Protein AF-A0A9W9YGT4-F1 (afdb_monomer_lite)

Sequence (91 aa):
MRVTVTRIVSRKVCFISELDSSMSSTGKLNRAALRADKLPVETESSLVMMIGPANRLLLTKEILDFCGALPIYNTEHIKVDPSNGNGTASK

Secondary structure (DSSP, 8-state):
--EEEEEEGGGTEEEEEEPPTTS--GGGHHHHHTS-S---------EEEEEEE--GGGS-HHHHHHHTTS-EEEEEEE---TT--------

pLDDT: mean 72.56, std 20.87, range [32.31, 96.94]

Foldseek 3Di:
DDWDWDQDVVVLEIEIEDDPPPPDDCVVVVVVVVPPDDDPPPDDDWDKDWDFWDDPVPDDPVSCVVSPPGTYTYIYTDPPDVPDPDDDDDD

Organism: NCBI:txid174260

InterPro domains:
  IPR007084 BRICHOS domain [PF04089] (3-73)

Structure (mmCIF, N/CA/C/O backbone):
data_AF-A0A9W9YGT4-F1
#
_entry.id   AF-A0A9W9YGT4-F1
#
loop_
_atom_site.group_PDB
_atom_site.id
_atom_site.type_symbol
_atom_site.label_atom_id
_atom_site.label_alt_id
_atom_site.label_comp_id
_atom_site.label_asym_id
_atom_site.label_entity_id
_atom_site.label_seq_id
_atom_site.pdbx_PDB_ins_code
_atom_site.Cartn_x
_atom_site.Cartn_y
_atom_site.Cartn_z
_atom_site.occupancy
_atom_site.B_iso_or_equiv
_atom_site.auth_seq_id
_atom_site.auth_comp_id
_atom_site.auth_asym_id
_atom_site.auth_atom_id
_atom_site.pdbx_PDB_model_num
ATOM 1 N N . MET A 1 1 ? 9.560 14.652 -3.600 1.00 65.31 1 MET A N 1
ATOM 2 C CA . MET A 1 1 ? 9.535 13.176 -3.577 1.00 65.31 1 MET A CA 1
ATOM 3 C C . MET A 1 1 ? 8.183 12.718 -4.101 1.00 65.31 1 MET A C 1
ATOM 5 O O . MET A 1 1 ? 7.177 13.258 -3.656 1.00 65.31 1 MET A O 1
ATOM 9 N N . ARG A 1 2 ? 8.150 11.823 -5.094 1.00 79.38 2 ARG A N 1
ATOM 10 C CA . ARG A 1 2 ? 6.914 11.215 -5.611 1.00 79.38 2 ARG A CA 1
ATOM 11 C C . ARG A 1 2 ? 6.921 9.741 -5.233 1.00 79.38 2 ARG A C 1
ATOM 13 O O . ARG A 1 2 ? 7.965 9.104 -5.312 1.00 79.38 2 ARG A O 1
ATOM 20 N N . VAL A 1 3 ? 5.773 9.227 -4.819 1.00 85.38 3 VAL A N 1
ATOM 21 C CA . VAL A 1 3 ? 5.619 7.827 -4.424 1.00 85.38 3 VAL A CA 1
ATOM 22 C C . VAL A 1 3 ? 4.433 7.215 -5.145 1.00 85.38 3 VAL A C 1
ATOM 24 O O . VAL A 1 3 ? 3.463 7.907 -5.454 1.00 85.38 3 VAL A O 1
ATOM 27 N N . THR A 1 4 ? 4.513 5.913 -5.377 1.00 87.69 4 THR A N 1
ATOM 28 C CA . THR A 1 4 ? 3.390 5.095 -5.825 1.00 87.69 4 THR A CA 1
ATOM 29 C C . THR A 1 4 ? 2.861 4.321 -4.632 1.00 87.69 4 THR A C 1
ATOM 31 O O . THR A 1 4 ? 3.638 3.749 -3.866 1.00 87.69 4 THR A O 1
ATOM 34 N N . VAL A 1 5 ? 1.538 4.298 -4.475 1.00 90.38 5 VAL A N 1
ATOM 35 C CA . VAL A 1 5 ? 0.876 3.549 -3.406 1.00 90.38 5 VAL A CA 1
ATOM 36 C C . VAL A 1 5 ? 0.021 2.456 -4.021 1.00 90.38 5 VAL A C 1
ATOM 38 O O . VAL A 1 5 ? -0.921 2.729 -4.764 1.00 90.38 5 VAL A O 1
ATOM 41 N N . THR A 1 6 ? 0.334 1.210 -3.683 1.00 90.56 6 THR A N 1
ATOM 42 C CA . THR A 1 6 ? -0.355 0.030 -4.206 1.00 90.56 6 THR A CA 1
ATOM 43 C C . THR A 1 6 ? -1.087 -0.672 -3.077 1.00 90.56 6 THR A C 1
ATOM 45 O O . THR A 1 6 ? -0.475 -1.257 -2.183 1.00 90.56 6 THR A O 1
ATOM 48 N N . ARG A 1 7 ? -2.419 -0.650 -3.124 1.00 91.56 7 ARG A N 1
ATOM 49 C CA . ARG A 1 7 ? -3.269 -1.359 -2.165 1.00 91.56 7 ARG A CA 1
ATOM 50 C C . ARG A 1 7 ? -3.701 -2.702 -2.739 1.00 91.56 7 ARG A C 1
ATOM 52 O O . ARG A 1 7 ? -4.466 -2.753 -3.697 1.00 91.56 7 ARG A O 1
ATOM 59 N N . ILE A 1 8 ? -3.263 -3.793 -2.116 1.00 89.06 8 ILE A N 1
ATOM 60 C CA . ILE A 1 8 ? -3.639 -5.150 -2.527 1.00 89.06 8 ILE A CA 1
ATOM 61 C C . ILE A 1 8 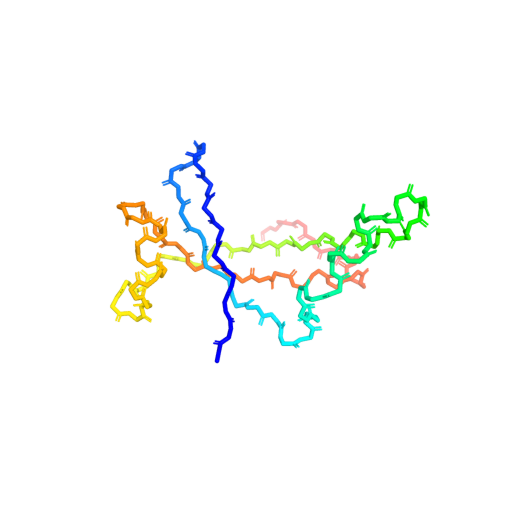? -4.695 -5.679 -1.561 1.00 89.06 8 ILE A C 1
ATOM 63 O O . ILE A 1 8 ? -4.385 -6.169 -0.474 1.00 89.06 8 ILE A O 1
ATOM 67 N N . VAL A 1 9 ? -5.963 -5.589 -1.970 1.00 87.69 9 VAL A N 1
ATOM 68 C CA . VAL A 1 9 ? -7.114 -5.956 -1.126 1.00 87.69 9 VAL A CA 1
ATOM 69 C C . VAL A 1 9 ? -7.078 -7.433 -0.725 1.00 87.69 9 VAL A C 1
ATOM 71 O O . VAL A 1 9 ? -7.291 -7.750 0.443 1.00 87.69 9 VAL A O 1
ATOM 74 N N . SER A 1 10 ? -6.726 -8.330 -1.652 1.00 89.75 10 SER A N 1
ATOM 75 C CA . SER A 1 10 ? -6.650 -9.777 -1.393 1.00 89.75 10 SER A CA 1
ATOM 76 C C . SER A 1 10 ? -5.618 -10.150 -0.327 1.00 89.75 10 SER A C 1
ATOM 78 O O . SER A 1 10 ? -5.822 -11.099 0.424 1.00 89.75 10 SER A O 1
ATOM 80 N N . ARG A 1 11 ? -4.528 -9.381 -0.228 1.00 88.62 11 ARG A N 1
ATOM 81 C CA . ARG A 1 11 ? -3.444 -9.589 0.741 1.00 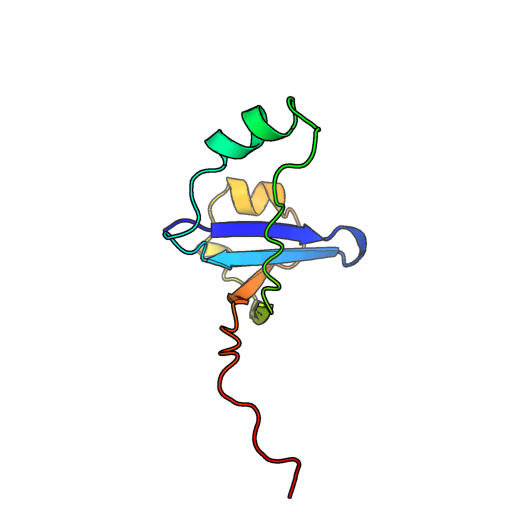88.62 11 ARG A CA 1
ATOM 82 C C . ARG A 1 11 ? -3.560 -8.696 1.977 1.00 88.62 11 ARG A C 1
ATOM 84 O O . ARG A 1 11 ? -2.704 -8.777 2.849 1.00 88.62 11 ARG A O 1
ATOM 91 N N . LYS A 1 12 ? -4.602 -7.855 2.056 1.00 94.38 12 LYS A N 1
ATOM 92 C CA . LYS A 1 12 ? -4.844 -6.902 3.154 1.00 94.38 12 LYS A CA 1
ATOM 93 C C . LYS A 1 12 ? -3.596 -6.077 3.501 1.00 94.38 12 LYS A C 1
ATOM 95 O O . LYS A 1 12 ? -3.270 -5.903 4.669 1.00 94.38 12 LYS A O 1
ATOM 100 N N . VAL A 1 13 ? -2.897 -5.573 2.486 1.00 94.06 13 VAL A N 1
ATOM 101 C CA . VAL A 1 13 ? -1.635 -4.841 2.658 1.00 94.06 13 VAL A CA 1
ATOM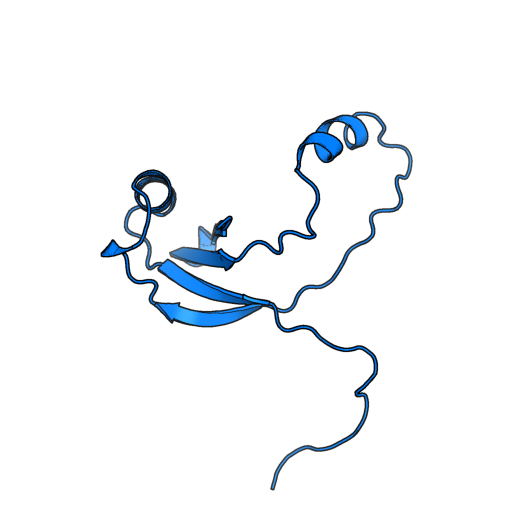 102 C C . VAL A 1 13 ? -1.551 -3.658 1.698 1.00 94.06 13 VAL A C 1
ATOM 104 O O . VAL A 1 13 ? -2.146 -3.676 0.615 1.00 94.06 13 VAL A O 1
ATOM 107 N N . CYS A 1 14 ? -0.817 -2.628 2.110 1.00 95.25 14 CYS A N 1
ATOM 108 C CA . CYS A 1 14 ? -0.468 -1.475 1.292 1.00 95.25 14 CYS A CA 1
ATOM 109 C C . CYS A 1 14 ? 1.050 -1.425 1.088 1.00 95.25 14 CYS A C 1
ATOM 111 O O . CYS A 1 14 ? 1.810 -1.603 2.041 1.00 95.25 14 CYS A O 1
ATOM 113 N N . PHE A 1 15 ? 1.491 -1.149 -0.133 1.00 93.69 15 PHE A N 1
ATOM 114 C CA . PHE A 1 15 ? 2.898 -0.948 -0.460 1.00 93.69 15 PHE A CA 1
ATOM 115 C C . PHE A 1 15 ? 3.137 0.484 -0.909 1.00 93.69 15 PHE A C 1
ATOM 117 O O . PHE A 1 15 ? 2.303 1.060 -1.609 1.00 93.69 15 PHE A O 1
ATOM 124 N N . ILE A 1 16 ? 4.278 1.033 -0.511 1.00 92.25 16 ILE A N 1
ATOM 125 C CA . ILE A 1 16 ? 4.772 2.330 -0.955 1.00 92.25 16 ILE A CA 1
ATOM 126 C C . ILE A 1 16 ? 6.103 2.094 -1.652 1.00 92.25 16 ILE A C 1
ATOM 128 O O . ILE A 1 16 ? 6.986 1.430 -1.105 1.00 92.25 16 ILE A O 1
ATOM 132 N N . SER A 1 17 ? 6.235 2.633 -2.854 1.00 88.44 17 SER A N 1
ATOM 133 C CA . SER A 1 17 ? 7.473 2.606 -3.631 1.00 88.44 17 SER A CA 1
ATOM 134 C C . SER A 1 17 ? 7.832 4.032 -4.016 1.00 88.44 17 SER A C 1
ATOM 136 O O . SER A 1 17 ? 6.943 4.830 -4.333 1.00 88.44 17 SER A O 1
ATOM 138 N N . GLU A 1 18 ? 9.118 4.367 -4.012 1.00 85.00 18 GLU A N 1
ATOM 139 C CA . GLU A 1 18 ? 9.550 5.601 -4.659 1.00 85.00 18 GLU A CA 1
ATOM 140 C C . GLU A 1 18 ? 9.279 5.501 -6.156 1.00 85.00 18 GLU A C 1
ATOM 142 O O . GLU A 1 18 ? 9.602 4.503 -6.799 1.00 85.00 18 GLU A O 1
ATOM 147 N N . LEU A 1 19 ? 8.643 6.532 -6.703 1.00 76.31 19 LEU A N 1
ATOM 148 C CA . LEU A 1 19 ? 8.434 6.611 -8.135 1.00 76.31 19 LEU A CA 1
ATOM 149 C C . LEU A 1 19 ? 9.694 7.212 -8.753 1.00 76.31 19 LEU A C 1
ATOM 151 O O . LEU A 1 19 ? 10.034 8.361 -8.452 1.00 76.31 19 LEU A O 1
ATOM 155 N N . ASP A 1 20 ? 10.361 6.451 -9.624 1.00 66.56 20 ASP A N 1
ATOM 156 C CA . ASP A 1 20 ? 11.479 6.984 -10.395 1.00 66.56 20 ASP A CA 1
ATOM 157 C C . ASP A 1 20 ? 10.992 8.210 -11.181 1.00 66.56 20 ASP A C 1
ATOM 159 O O . ASP A 1 20 ? 9.964 8.194 -11.860 1.00 66.56 20 ASP A O 1
ATOM 163 N N . SER A 1 21 ? 11.737 9.305 -11.058 1.00 60.12 21 SER A N 1
ATOM 164 C CA . SER A 1 21 ? 11.426 10.571 -11.720 1.00 60.12 21 SER A CA 1
ATOM 165 C C . SER A 1 21 ? 11.525 10.469 -13.246 1.00 60.12 21 SER A C 1
ATOM 167 O O . SER A 1 21 ? 11.018 11.350 -13.941 1.00 60.12 21 SER A O 1
ATOM 169 N N . SER A 1 22 ? 12.140 9.398 -13.763 1.00 60.50 22 SER A N 1
ATOM 170 C CA . SER A 1 22 ? 12.150 9.033 -15.183 1.00 60.50 22 SER A CA 1
ATOM 171 C C . SER A 1 22 ? 10.782 8.560 -15.701 1.00 60.50 22 SER A C 1
ATOM 173 O O . SER A 1 22 ? 10.510 8.666 -16.901 1.00 60.50 22 SER A O 1
ATOM 175 N N . MET A 1 23 ? 9.882 8.101 -14.818 1.00 56.16 23 MET A N 1
ATOM 176 C CA . MET A 1 23 ? 8.548 7.654 -15.211 1.00 56.16 23 MET A CA 1
ATOM 177 C C . MET A 1 23 ? 7.675 8.859 -15.579 1.00 56.16 23 MET A C 1
ATOM 179 O O . MET A 1 23 ? 7.251 9.659 -14.739 1.00 56.16 23 MET A O 1
ATOM 183 N N . SER A 1 24 ? 7.440 9.003 -16.886 1.00 48.69 24 SER A N 1
ATOM 184 C CA . SER A 1 24 ? 6.655 10.088 -17.477 1.00 48.69 24 SER A CA 1
ATOM 185 C C . SER A 1 24 ? 5.262 10.171 -16.851 1.00 48.69 24 SER A C 1
ATOM 187 O O . SER A 1 24 ? 4.624 9.156 -16.572 1.00 48.69 24 SER A O 1
ATOM 189 N N . SER A 1 25 ? 4.776 11.398 -16.642 1.00 49.75 25 SER A N 1
ATOM 190 C CA . SER A 1 25 ? 3.461 11.645 -16.059 1.00 49.75 25 SER A CA 1
ATOM 191 C C . SER A 1 25 ? 2.363 10.891 -16.816 1.00 49.75 25 SER A C 1
ATOM 193 O O . SER A 1 25 ? 2.294 10.884 -18.048 1.00 49.75 25 SER A O 1
ATOM 195 N N . THR A 1 26 ? 1.441 10.308 -16.052 1.00 52.19 26 THR A N 1
ATOM 196 C CA . THR A 1 26 ? 0.271 9.528 -16.492 1.00 52.19 26 THR A CA 1
ATOM 197 C C . THR A 1 26 ? -0.649 10.280 -17.474 1.00 52.19 26 THR A C 1
ATOM 199 O O . THR A 1 26 ? -1.579 9.701 -18.028 1.00 52.19 26 THR A O 1
ATOM 202 N N . GLY A 1 27 ? -0.380 11.560 -17.764 1.00 42.03 27 GLY A N 1
ATOM 203 C CA . GLY A 1 27 ? -1.100 12.383 -18.739 1.00 42.03 27 GLY A CA 1
ATOM 204 C C . GLY A 1 27 ? -1.034 11.885 -20.189 1.00 42.03 27 GLY A C 1
ATOM 205 O O . GLY A 1 27 ? -1.829 12.333 -21.012 1.00 42.03 27 GLY A O 1
ATOM 206 N N . LYS A 1 28 ? -0.147 10.934 -20.518 1.00 44.62 28 LYS A N 1
ATOM 207 C CA . LYS A 1 28 ? -0.118 10.288 -21.845 1.00 44.62 28 LYS A CA 1
ATOM 208 C C . LYS A 1 28 ? -0.913 8.978 -21.935 1.00 44.62 28 LYS A C 1
ATOM 210 O O . LYS A 1 28 ? -1.202 8.543 -23.047 1.00 44.62 28 LYS A O 1
ATOM 215 N N . LEU A 1 29 ? -1.340 8.386 -20.815 1.00 48.06 29 LEU A N 1
ATOM 216 C CA . LEU A 1 29 ? -2.069 7.106 -20.822 1.00 48.06 29 LEU A CA 1
ATOM 217 C C . LEU A 1 29 ? -3.529 7.241 -21.289 1.00 48.06 29 LEU A C 1
ATOM 219 O O . LEU A 1 29 ? -4.052 6.342 -21.944 1.00 48.06 29 LEU A O 1
ATOM 223 N N . ASN A 1 30 ? -4.166 8.397 -21.079 1.00 45.38 30 ASN A N 1
ATOM 224 C CA . ASN A 1 30 ? -5.574 8.584 -21.457 1.00 45.38 30 ASN A CA 1
ATOM 225 C C . ASN A 1 30 ? -5.796 8.747 -22.971 1.00 45.38 30 ASN A C 1
ATOM 227 O O . ASN A 1 30 ? -6.890 8.482 -23.462 1.00 45.38 30 ASN A O 1
ATOM 231 N N . ARG A 1 31 ? -4.776 9.158 -23.739 1.00 43.19 31 ARG A N 1
ATOM 232 C CA . ARG A 1 31 ? -4.902 9.324 -25.202 1.00 43.19 31 ARG A CA 1
ATOM 233 C C . ARG A 1 31 ? -4.631 8.030 -25.978 1.00 43.19 31 ARG A C 1
ATOM 235 O O . ARG A 1 31 ? -5.067 7.909 -27.118 1.00 43.19 31 ARG A O 1
ATOM 242 N N . ALA A 1 32 ? -3.937 7.085 -25.344 1.00 44.56 32 ALA A N 1
ATOM 243 C CA . ALA A 1 32 ? -3.618 5.763 -25.873 1.00 44.56 32 ALA A CA 1
ATOM 244 C C . ALA A 1 32 ? -4.801 4.787 -25.756 1.00 44.56 32 ALA A C 1
ATOM 246 O O . ALA A 1 32 ? -5.103 4.077 -26.709 1.00 44.56 32 ALA A O 1
ATOM 247 N N . ALA A 1 33 ? -5.529 4.814 -24.633 1.00 50.22 33 ALA A N 1
ATOM 248 C CA . ALA A 1 33 ? -6.678 3.932 -24.401 1.00 50.22 33 ALA A CA 1
ATOM 249 C C . ALA A 1 33 ? -7.848 4.165 -25.382 1.00 50.22 33 ALA A C 1
ATOM 251 O O . ALA A 1 33 ? -8.595 3.243 -25.686 1.00 50.22 33 ALA A O 1
ATOM 252 N N . LEU A 1 34 ? -7.980 5.385 -25.918 1.00 50.06 34 LEU A N 1
ATOM 253 C CA . LEU A 1 34 ? -8.990 5.747 -26.925 1.00 50.06 34 LEU A CA 1
ATOM 254 C C . LEU A 1 34 ? -8.596 5.372 -28.365 1.00 50.06 34 LEU A C 1
ATOM 256 O O . LEU A 1 34 ? -9.423 5.472 -29.266 1.00 50.06 34 LEU A O 1
ATOM 260 N N . ARG A 1 35 ? -7.344 4.964 -28.601 1.00 51.47 35 ARG A N 1
ATOM 261 C CA . ARG A 1 35 ? -6.829 4.530 -29.909 1.00 51.47 35 ARG A CA 1
ATOM 262 C C . ARG A 1 35 ? -6.289 3.110 -29.782 1.00 51.47 35 ARG A C 1
ATOM 264 O O . ARG A 1 35 ? -5.104 2.860 -29.980 1.00 51.47 35 ARG A O 1
ATOM 271 N N . ALA A 1 36 ? -7.165 2.196 -29.379 1.00 48.88 36 ALA A N 1
ATOM 272 C CA . ALA A 1 36 ? -6.870 0.776 -29.301 1.00 48.88 36 ALA A CA 1
ATOM 273 C C . ALA A 1 36 ? -6.797 0.166 -30.710 1.00 48.88 36 ALA A C 1
ATOM 275 O O . ALA A 1 36 ? -7.674 -0.579 -31.117 1.00 48.88 36 ALA A O 1
ATOM 276 N N . ASP A 1 37 ? -5.728 0.486 -31.432 1.00 51.38 37 ASP A N 1
ATOM 277 C CA . ASP A 1 37 ? -5.174 -0.386 -32.458 1.00 51.38 37 ASP A CA 1
ATOM 278 C C . ASP A 1 37 ? -3.654 -0.368 -32.290 1.00 51.38 37 ASP A C 1
ATOM 280 O O . ASP A 1 37 ? -2.960 0.548 -32.722 1.00 51.38 37 ASP A O 1
ATOM 284 N N . LYS A 1 38 ? -3.164 -1.370 -31.548 1.00 56.41 38 LYS A N 1
ATOM 285 C CA . LYS A 1 38 ? -1.748 -1.723 -31.355 1.00 56.41 38 LYS A CA 1
ATOM 286 C C . LYS A 1 38 ? -0.801 -0.539 -31.130 1.00 56.41 38 LYS A C 1
ATOM 288 O O . LYS A 1 38 ? 0.078 -0.260 -31.943 1.00 56.41 38 LYS A O 1
ATOM 293 N N . LEU A 1 39 ? -0.893 0.082 -29.959 1.00 58.28 39 LEU A N 1
ATOM 294 C CA . LEU A 1 39 ? 0.287 0.752 -29.422 1.00 58.28 39 LEU A CA 1
ATOM 295 C C . LEU A 1 39 ? 1.256 -0.321 -28.905 1.00 58.28 39 LEU A C 1
ATOM 297 O O . LEU A 1 39 ? 0.794 -1.276 -28.272 1.00 58.28 39 LEU A O 1
ATOM 301 N N . PRO A 1 40 ? 2.568 -0.212 -29.178 1.00 47.75 40 PRO A N 1
ATOM 302 C CA . PRO A 1 40 ? 3.554 -1.089 -28.569 1.00 47.75 40 PRO A CA 1
ATOM 303 C C . PRO A 1 40 ? 3.508 -0.858 -27.058 1.00 47.75 40 PRO A C 1
ATOM 305 O O . PRO A 1 40 ? 3.944 0.174 -26.552 1.00 47.75 40 PRO A O 1
ATOM 308 N N . VAL A 1 41 ? 2.888 -1.795 -26.342 1.00 54.12 41 VAL A N 1
ATOM 309 C CA . VAL A 1 41 ? 2.928 -1.832 -24.884 1.00 54.12 41 VAL A CA 1
ATOM 310 C C . VAL A 1 41 ? 4.276 -2.432 -24.523 1.00 54.12 41 VAL A C 1
ATOM 312 O O . VAL A 1 41 ? 4.436 -3.651 -24.471 1.00 54.12 41 VAL A O 1
ATOM 315 N N . GLU A 1 42 ? 5.265 -1.569 -24.319 1.00 53.72 42 GLU A N 1
ATOM 316 C CA . GLU A 1 42 ? 6.497 -1.976 -23.657 1.00 53.72 42 GLU A CA 1
ATOM 317 C C . GLU A 1 42 ? 6.136 -2.345 -22.219 1.00 53.72 42 GLU A C 1
ATOM 319 O O . GLU A 1 42 ? 5.757 -1.505 -21.403 1.00 53.72 42 GLU A O 1
ATOM 324 N N . THR A 1 43 ? 6.142 -3.649 -21.949 1.00 53.84 43 THR A N 1
ATOM 325 C CA . THR A 1 43 ? 5.844 -4.184 -20.624 1.00 53.84 43 THR A CA 1
ATOM 326 C C . THR A 1 43 ? 7.174 -4.387 -19.922 1.00 53.84 43 THR A C 1
ATOM 328 O O . THR A 1 43 ? 7.876 -5.359 -20.187 1.00 53.84 43 THR A O 1
ATOM 331 N N . GLU A 1 44 ? 7.551 -3.452 -19.060 1.00 58.53 44 GLU A N 1
ATOM 332 C CA . GLU A 1 44 ? 8.775 -3.573 -18.276 1.00 58.53 44 GLU A CA 1
ATOM 333 C C . GLU A 1 44 ? 8.479 -4.357 -16.991 1.00 58.53 44 GLU A C 1
ATOM 335 O O . GLU A 1 44 ? 7.676 -3.940 -16.151 1.00 58.53 44 GLU A O 1
ATOM 340 N N . SER A 1 45 ? 9.094 -5.532 -16.835 1.00 61.25 45 SER A N 1
ATOM 341 C CA . SER A 1 45 ? 8.972 -6.308 -15.603 1.00 61.25 45 SER A CA 1
ATOM 342 C C . SER A 1 45 ? 9.855 -5.692 -14.522 1.00 61.25 45 SER A C 1
ATOM 344 O O . SER A 1 45 ? 11.070 -5.879 -14.518 1.00 61.25 45 SER A O 1
ATOM 346 N N . SER A 1 46 ? 9.243 -4.978 -13.585 1.00 61.81 46 SER A N 1
ATOM 347 C CA . SER A 1 46 ? 9.927 -4.490 -12.389 1.00 61.81 46 SER A CA 1
ATOM 348 C C . SER A 1 46 ? 9.805 -5.508 -11.259 1.00 61.81 46 SER A C 1
ATOM 350 O O . SER A 1 46 ? 8.698 -5.798 -10.800 1.00 61.81 46 SER A O 1
ATOM 352 N N . LEU A 1 47 ? 10.934 -6.037 -10.782 1.00 74.75 47 LEU A N 1
ATOM 353 C CA . LEU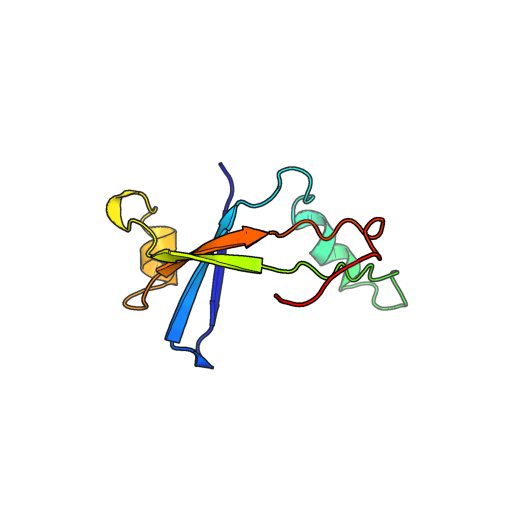 A 1 47 ? 10.964 -6.764 -9.515 1.00 74.75 47 LEU A CA 1
ATOM 354 C C . LEU A 1 47 ? 10.979 -5.753 -8.373 1.00 74.75 47 LEU A C 1
ATOM 356 O O . LEU A 1 47 ? 11.744 -4.793 -8.391 1.00 74.75 47 LEU A O 1
ATOM 360 N N . VAL A 1 48 ? 10.124 -5.973 -7.381 1.00 76.56 48 VAL A N 1
ATOM 361 C CA . VAL A 1 48 ? 9.968 -5.074 -6.239 1.00 76.56 48 VAL A CA 1
ATOM 362 C C . VAL A 1 48 ? 10.246 -5.858 -4.963 1.00 76.56 48 VAL A C 1
ATOM 364 O O . VAL A 1 48 ? 9.642 -6.906 -4.730 1.00 76.56 48 VAL A O 1
ATOM 367 N N . MET A 1 49 ? 11.163 -5.356 -4.140 1.00 85.31 49 MET A N 1
ATOM 368 C CA . MET A 1 49 ? 11.547 -5.959 -2.868 1.00 85.31 49 MET A CA 1
ATOM 369 C C . MET A 1 49 ? 10.914 -5.203 -1.708 1.00 85.31 49 MET A C 1
ATOM 371 O O . MET A 1 49 ? 10.984 -3.979 -1.647 1.00 85.31 49 MET A O 1
ATOM 375 N N . MET A 1 50 ? 10.311 -5.931 -0.767 1.00 88.81 50 MET A N 1
ATOM 376 C CA . MET A 1 50 ? 9.826 -5.356 0.485 1.00 88.81 50 MET A CA 1
ATOM 377 C C . MET A 1 50 ? 10.997 -5.132 1.437 1.00 88.81 50 MET A C 1
ATOM 379 O O . MET A 1 50 ? 11.718 -6.071 1.758 1.00 88.81 50 MET A O 1
ATOM 383 N N . ILE A 1 51 ? 11.144 -3.903 1.919 1.00 91.19 51 ILE A N 1
ATOM 384 C CA . ILE A 1 51 ? 12.254 -3.518 2.800 1.00 91.19 51 ILE A CA 1
ATOM 385 C C . ILE A 1 51 ? 11.838 -3.599 4.259 1.00 91.19 51 ILE A C 1
ATOM 387 O O . ILE A 1 51 ? 12.621 -3.988 5.121 1.00 91.19 51 ILE A O 1
ATOM 391 N N . GLY A 1 52 ? 10.587 -3.248 4.549 1.00 93.50 52 GLY A N 1
ATOM 392 C CA . GLY A 1 52 ? 10.086 -3.250 5.912 1.00 93.50 52 GLY A CA 1
ATOM 393 C C . GLY A 1 52 ? 8.839 -2.395 6.089 1.00 93.50 52 GLY A C 1
ATOM 394 O O . GLY A 1 52 ? 8.330 -1.826 5.119 1.00 93.50 52 GLY A O 1
ATOM 395 N N . PRO A 1 53 ? 8.305 -2.334 7.318 1.00 95.19 53 PRO A N 1
ATOM 396 C CA . PRO A 1 53 ? 7.138 -1.521 7.624 1.00 95.19 53 PRO A CA 1
ATOM 397 C C . PRO A 1 53 ? 7.432 -0.037 7.388 1.00 95.19 53 PRO A C 1
ATOM 399 O O . PRO A 1 53 ? 8.497 0.472 7.736 1.00 95.19 53 PRO A O 1
ATOM 402 N N . ALA A 1 54 ? 6.466 0.667 6.807 1.00 94.38 54 ALA A N 1
ATOM 403 C CA . ALA A 1 54 ? 6.553 2.100 6.596 1.00 94.38 54 ALA A CA 1
ATOM 404 C C . ALA A 1 54 ? 6.325 2.852 7.913 1.00 94.38 54 ALA A C 1
ATOM 406 O O . ALA A 1 54 ? 5.426 2.525 8.696 1.00 94.38 54 ALA A O 1
ATOM 407 N N . ASN A 1 55 ? 7.098 3.916 8.138 1.00 94.38 55 ASN A N 1
ATOM 408 C CA . ASN A 1 55 ? 6.855 4.810 9.262 1.00 94.38 55 ASN A CA 1
ATOM 409 C C . ASN A 1 55 ? 5.628 5.685 8.973 1.00 94.38 55 ASN A C 1
ATOM 411 O O . ASN A 1 55 ? 5.708 6.664 8.233 1.00 94.38 55 ASN A O 1
ATOM 415 N N . ARG A 1 56 ? 4.494 5.348 9.595 1.00 92.75 56 ARG A N 1
ATOM 416 C CA . ARG A 1 56 ? 3.210 6.041 9.400 1.00 92.75 56 ARG A CA 1
ATOM 417 C C . ARG A 1 56 ? 3.252 7.528 9.758 1.00 92.75 56 ARG A C 1
ATOM 419 O O . ARG A 1 56 ? 2.472 8.282 9.192 1.00 92.75 56 ARG A O 1
ATOM 426 N N . LEU A 1 57 ? 4.151 7.949 10.653 1.00 93.69 57 LEU A N 1
ATOM 427 C CA . LEU A 1 57 ? 4.303 9.358 11.040 1.00 93.69 57 LEU A CA 1
ATOM 428 C C . LEU A 1 57 ? 4.888 10.222 9.915 1.00 93.69 57 LEU A C 1
ATOM 430 O O . LEU A 1 57 ? 4.734 11.437 9.941 1.00 93.69 57 LEU A O 1
ATOM 434 N N . LEU A 1 58 ? 5.551 9.600 8.937 1.00 92.25 58 LEU A N 1
ATOM 435 C CA . LEU A 1 58 ? 6.149 10.280 7.786 1.00 92.25 58 LEU A CA 1
ATOM 436 C C . LEU A 1 58 ? 5.230 10.281 6.555 1.00 92.25 58 LEU A C 1
ATOM 438 O O . LEU A 1 58 ? 5.600 10.823 5.515 1.00 92.25 58 LEU A O 1
ATOM 442 N N . LEU A 1 59 ? 4.048 9.662 6.645 1.00 91.88 59 LEU A N 1
ATOM 443 C CA . LEU A 1 59 ? 3.114 9.543 5.529 1.00 91.88 59 LEU A CA 1
ATOM 444 C C . LEU A 1 59 ? 2.099 10.681 5.529 1.00 91.88 59 LEU A C 1
ATOM 446 O O . LEU A 1 59 ? 1.634 11.134 6.575 1.00 91.88 59 LEU A O 1
ATOM 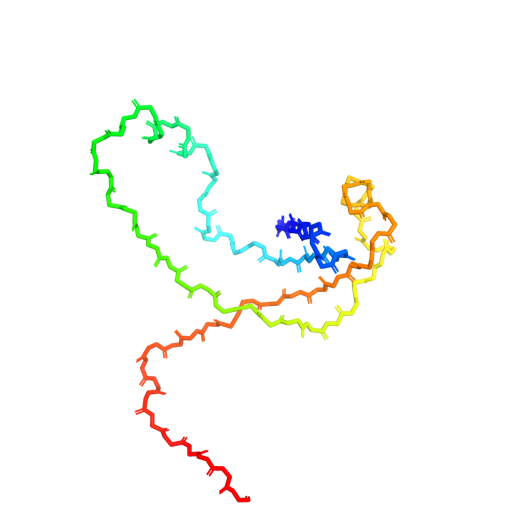450 N N . THR A 1 60 ? 1.715 11.119 4.331 1.00 94.50 60 THR A N 1
ATOM 451 C CA . THR A 1 60 ? 0.651 12.110 4.183 1.00 94.50 60 THR A CA 1
ATOM 452 C C . THR A 1 60 ? -0.694 11.510 4.580 1.00 94.50 60 THR A C 1
ATOM 454 O O . THR A 1 60 ? -0.925 10.302 4.466 1.00 94.50 60 THR A O 1
ATOM 457 N N . LYS A 1 61 ? -1.620 12.377 5.000 1.00 95.25 61 LYS A N 1
ATOM 458 C CA . LYS A 1 61 ? -2.986 11.969 5.340 1.00 95.25 61 LYS A CA 1
ATOM 459 C C . LYS A 1 61 ? -3.668 11.221 4.190 1.00 95.25 61 LYS A C 1
ATOM 461 O O . LYS A 1 61 ? -4.317 10.217 4.431 1.00 95.25 61 LYS A O 1
ATOM 466 N N . GLU A 1 62 ? -3.450 11.651 2.951 1.00 94.69 62 GLU A N 1
ATOM 467 C CA . GLU A 1 62 ? -4.009 11.002 1.760 1.00 94.69 62 GLU A CA 1
ATOM 468 C C . GLU A 1 62 ? -3.578 9.531 1.632 1.00 94.69 62 GLU A C 1
ATOM 470 O O . GLU A 1 62 ? -4.410 8.658 1.391 1.00 94.69 62 GLU A O 1
ATOM 475 N N . ILE A 1 63 ? -2.297 9.231 1.870 1.00 93.75 63 ILE A N 1
ATOM 476 C CA . ILE A 1 63 ? -1.778 7.855 1.841 1.00 93.75 63 ILE A CA 1
ATOM 477 C C . ILE A 1 63 ? -2.375 7.036 2.988 1.00 93.75 63 ILE A C 1
ATOM 479 O O . ILE A 1 63 ? -2.764 5.881 2.800 1.00 93.75 63 ILE A O 1
ATOM 483 N N . LEU A 1 64 ? -2.459 7.632 4.180 1.00 95.69 64 LEU A N 1
ATOM 484 C CA . LEU A 1 64 ? -3.039 6.981 5.352 1.00 95.69 64 LEU A CA 1
ATOM 485 C C . LEU A 1 64 ? -4.526 6.671 5.150 1.00 95.69 64 LEU A C 1
ATOM 487 O O . LEU A 1 64 ? -4.947 5.564 5.471 1.00 95.69 64 LEU A O 1
ATOM 491 N N . ASP A 1 65 ? -5.295 7.595 4.578 1.00 96.50 65 ASP A N 1
ATOM 492 C CA . ASP A 1 65 ? -6.718 7.418 4.284 1.00 96.50 65 ASP A CA 1
ATOM 493 C C . ASP A 1 65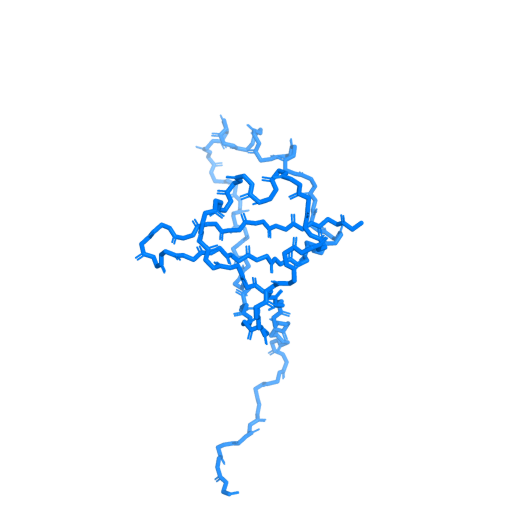 ? -6.916 6.354 3.188 1.00 96.50 65 ASP A C 1
ATOM 495 O O . ASP A 1 65 ? -7.773 5.476 3.310 1.00 96.50 65 ASP A O 1
ATOM 499 N N . PHE A 1 66 ? -6.067 6.357 2.154 1.00 95.06 66 PHE A N 1
ATOM 500 C CA . PHE A 1 66 ? -6.111 5.374 1.070 1.00 95.06 66 PHE A CA 1
ATOM 501 C C . PHE A 1 66 ? -5.803 3.944 1.542 1.00 95.06 66 PHE A C 1
ATOM 503 O O . PHE A 1 66 ? -6.513 2.992 1.188 1.00 95.06 66 PHE A O 1
ATOM 510 N N . CYS A 1 67 ? -4.756 3.775 2.354 1.00 95.00 67 CYS A N 1
ATOM 511 C CA . CYS A 1 67 ? -4.376 2.482 2.926 1.00 95.00 67 CYS A CA 1
ATOM 512 C C . CYS A 1 67 ? -5.258 2.084 4.126 1.00 95.00 67 CYS A C 1
ATOM 514 O O . CYS A 1 67 ? -5.379 0.899 4.443 1.00 95.00 67 CYS A O 1
ATOM 516 N N . GLY A 1 68 ? -5.889 3.052 4.790 1.00 93.19 68 GLY A N 1
ATOM 517 C CA . GLY A 1 68 ? -6.720 2.865 5.973 1.00 93.19 68 GLY A CA 1
ATOM 518 C C . GLY A 1 68 ? -5.976 2.191 7.131 1.00 93.19 68 GLY A C 1
ATOM 519 O O . GLY A 1 68 ? -4.858 2.561 7.512 1.00 93.19 68 GLY A O 1
ATOM 520 N N . ALA A 1 69 ? -6.617 1.166 7.693 1.00 93.12 69 ALA A N 1
ATOM 521 C CA . ALA A 1 69 ? -6.077 0.356 8.785 1.00 93.12 69 ALA A CA 1
ATOM 522 C C . ALA A 1 69 ? -5.119 -0.757 8.316 1.00 93.12 69 ALA A C 1
ATOM 524 O O . ALA A 1 69 ? -4.659 -1.548 9.138 1.00 93.12 69 ALA A O 1
ATOM 525 N N . LEU A 1 70 ? -4.834 -0.861 7.012 1.00 95.31 70 LEU A N 1
ATOM 526 C CA . LEU A 1 70 ? -3.942 -1.901 6.510 1.00 95.31 70 LEU A CA 1
ATOM 527 C C . LEU A 1 70 ? -2.491 -1.635 6.946 1.00 95.31 70 LEU A C 1
ATOM 529 O O . LEU A 1 70 ? -2.074 -0.471 7.014 1.00 95.31 70 LEU A O 1
ATOM 533 N N . PRO A 1 71 ? -1.701 -2.692 7.206 1.00 95.31 71 PRO A N 1
ATOM 534 C CA . PRO A 1 71 ? -0.262 -2.555 7.349 1.00 95.31 71 PRO A CA 1
ATOM 535 C C . PRO A 1 71 ? 0.333 -1.990 6.054 1.00 95.31 71 PRO A C 1
ATOM 537 O O . PRO A 1 71 ? -0.089 -2.339 4.947 1.00 95.31 71 PRO A O 1
ATOM 540 N N . ILE A 1 72 ? 1.300 -1.089 6.214 1.00 96.94 72 ILE A N 1
ATOM 541 C CA . ILE A 1 72 ? 1.940 -0.361 5.119 1.00 96.94 72 ILE A CA 1
ATOM 542 C C . ILE A 1 72 ? 3.417 -0.734 5.113 1.00 96.94 72 ILE A C 1
ATOM 544 O O . ILE A 1 72 ? 4.060 -0.656 6.160 1.00 96.94 72 ILE A O 1
ATOM 548 N N . TYR A 1 73 ? 3.949 -1.114 3.955 1.00 95.75 73 TYR A N 1
ATOM 549 C CA . TYR A 1 73 ? 5.350 -1.496 3.790 1.00 95.75 73 TYR A CA 1
ATOM 550 C C . TYR A 1 73 ? 6.040 -0.665 2.713 1.00 95.75 73 TYR A C 1
ATOM 552 O O . TYR A 1 73 ? 5.461 -0.388 1.663 1.00 95.75 73 TYR A O 1
ATOM 560 N N . ASN A 1 74 ? 7.295 -0.316 2.974 1.00 93.44 74 ASN A N 1
ATOM 561 C CA . ASN A 1 74 ? 8.185 0.278 1.990 1.00 93.44 74 ASN A CA 1
ATOM 562 C C . ASN A 1 74 ? 8.736 -0.802 1.067 1.00 93.44 74 ASN A C 1
ATOM 564 O O . ASN A 1 74 ? 9.026 -1.931 1.486 1.00 93.44 74 ASN A O 1
ATOM 568 N N . THR A 1 75 ? 8.903 -0.424 -0.188 1.00 90.25 75 THR A N 1
ATOM 569 C CA . THR A 1 75 ? 9.418 -1.290 -1.233 1.00 90.25 75 THR A CA 1
ATOM 570 C C . THR A 1 75 ? 10.378 -0.532 -2.140 1.00 90.25 75 THR A C 1
ATOM 572 O O . THR A 1 75 ? 10.193 0.661 -2.377 1.00 90.25 75 THR A O 1
ATOM 575 N N . GLU A 1 76 ? 11.371 -1.236 -2.672 1.00 85.81 76 GLU A N 1
ATOM 576 C CA . GLU A 1 76 ? 12.300 -0.715 -3.677 1.00 85.81 76 GLU A CA 1
ATOM 577 C C . GLU A 1 76 ? 12.248 -1.560 -4.944 1.00 85.81 76 GLU A C 1
ATOM 579 O O . GLU A 1 76 ? 12.028 -2.773 -4.904 1.00 85.81 76 GLU A O 1
ATOM 584 N N . HIS A 1 77 ? 12.474 -0.906 -6.079 1.00 78.19 77 HIS A N 1
ATOM 585 C CA . HIS A 1 77 ? 12.643 -1.582 -7.355 1.00 78.19 77 HIS A CA 1
ATOM 586 C C . HIS A 1 77 ? 14.044 -2.195 -7.422 1.00 78.19 77 HIS A C 1
ATOM 588 O O . HIS A 1 77 ? 15.048 -1.489 -7.331 1.00 78.19 77 HIS A O 1
ATOM 594 N N . ILE A 1 78 ? 14.120 -3.508 -7.629 1.00 75.88 78 ILE A N 1
ATOM 595 C CA . ILE A 1 78 ? 15.370 -4.175 -7.979 1.00 75.88 78 ILE A CA 1
ATOM 596 C C . ILE A 1 78 ? 15.591 -3.930 -9.470 1.00 75.88 78 ILE A C 1
ATOM 598 O O . ILE A 1 78 ? 14.847 -4.443 -10.309 1.00 75.88 78 ILE A O 1
ATOM 602 N N . LYS A 1 79 ? 16.631 -3.165 -9.807 1.00 67.31 79 LYS A N 1
ATOM 603 C CA . LYS A 1 79 ? 17.129 -3.099 -11.183 1.00 67.31 79 LYS A CA 1
ATOM 604 C C . LYS A 1 79 ? 17.739 -4.456 -11.515 1.00 67.31 79 LYS A C 1
ATOM 606 O O . LYS A 1 79 ? 18.829 -4.777 -11.049 1.00 67.31 79 LYS A O 1
ATOM 611 N N . VAL A 1 80 ? 17.017 -5.275 -12.274 1.00 58.56 80 VAL A N 1
ATOM 612 C CA . VAL A 1 80 ? 17.599 -6.478 -12.868 1.00 58.56 80 VAL A CA 1
ATOM 613 C C . VAL A 1 80 ? 18.390 -6.007 -14.073 1.00 58.56 80 VAL A C 1
ATOM 615 O O . VAL A 1 80 ? 17.812 -5.688 -15.106 1.00 58.56 80 VAL A O 1
ATOM 618 N N . ASP A 1 81 ? 19.703 -5.901 -13.917 1.00 54.41 81 ASP A N 1
ATOM 619 C CA . ASP A 1 81 ? 20.587 -5.650 -15.045 1.00 54.41 81 ASP A CA 1
ATOM 620 C C . ASP A 1 81 ? 20.595 -6.924 -15.913 1.00 54.41 81 ASP A C 1
ATOM 622 O O . ASP A 1 81 ? 21.027 -7.978 -15.428 1.00 54.41 81 ASP A O 1
ATOM 626 N N . PRO A 1 82 ? 20.106 -6.901 -17.168 1.00 51.16 82 PRO A N 1
ATOM 627 C CA . PRO A 1 82 ? 20.079 -8.093 -18.020 1.00 51.16 82 PRO A CA 1
ATOM 628 C C . PRO A 1 82 ? 21.486 -8.617 -18.375 1.00 51.16 82 PRO A C 1
ATOM 630 O O . PRO A 1 82 ? 21.612 -9.658 -19.013 1.00 51.16 82 PRO A O 1
ATOM 633 N N . SER A 1 83 ? 22.544 -7.922 -17.945 1.00 48.84 83 SER A N 1
ATOM 634 C CA . SER A 1 83 ? 23.951 -8.265 -18.164 1.00 48.84 83 SER A CA 1
ATOM 635 C C . SER A 1 83 ? 24.504 -9.369 -17.244 1.00 48.84 83 SER A C 1
ATOM 637 O O . SER A 1 83 ? 25.474 -10.027 -17.611 1.00 48.84 83 SER A O 1
ATOM 639 N N . ASN A 1 84 ? 23.908 -9.648 -16.076 1.00 43.06 84 ASN A N 1
ATOM 640 C CA . ASN A 1 84 ? 24.528 -10.560 -15.099 1.00 43.06 84 ASN A CA 1
ATOM 641 C C . ASN A 1 84 ? 23.897 -11.959 -15.063 1.00 43.06 84 ASN A C 1
ATOM 643 O O . ASN A 1 84 ? 23.435 -12.456 -14.038 1.00 43.06 84 ASN A O 1
ATOM 647 N N . GLY A 1 85 ? 23.928 -12.625 -16.215 1.00 45.19 85 GLY A N 1
ATOM 648 C CA . GLY A 1 85 ? 23.831 -14.076 -16.292 1.00 45.19 85 GLY A CA 1
ATOM 649 C C . GLY A 1 85 ? 25.192 -14.725 -16.042 1.00 45.19 85 GLY A C 1
ATOM 650 O O . GLY A 1 85 ? 25.822 -15.156 -17.001 1.00 45.19 85 GLY A O 1
ATOM 651 N N . ASN A 1 86 ? 25.653 -14.805 -14.786 1.00 40.75 86 ASN A N 1
ATOM 652 C CA . ASN A 1 86 ? 26.577 -15.872 -14.372 1.00 40.75 86 ASN A CA 1
ATOM 653 C C . ASN A 1 86 ? 26.768 -15.991 -12.846 1.00 40.75 86 ASN A C 1
ATOM 655 O O . ASN A 1 86 ? 27.245 -15.052 -12.222 1.00 40.75 86 ASN A O 1
ATOM 659 N N . GLY A 1 87 ? 26.488 -17.196 -12.317 1.00 41.25 87 GLY A N 1
ATOM 660 C CA . GLY A 1 87 ? 27.050 -17.805 -11.092 1.00 41.25 87 GLY A CA 1
ATOM 661 C C . GLY A 1 87 ? 26.697 -17.145 -9.746 1.00 41.25 87 GLY A C 1
ATOM 662 O O . GLY A 1 87 ? 26.860 -15.954 -9.562 1.00 41.25 87 GLY A O 1
ATOM 663 N N . THR A 1 88 ? 26.278 -17.831 -8.684 1.00 37.97 88 THR A N 1
ATOM 664 C CA . THR A 1 88 ? 26.342 -19.259 -8.360 1.00 37.97 88 THR A CA 1
ATOM 665 C C . THR A 1 88 ? 25.439 -19.503 -7.149 1.00 37.97 88 THR A C 1
ATOM 667 O O . THR A 1 88 ? 25.352 -18.666 -6.252 1.00 37.97 88 THR A O 1
ATOM 670 N N . ALA A 1 89 ? 24.795 -20.667 -7.124 1.00 42.53 89 ALA A N 1
ATOM 671 C CA . ALA A 1 89 ? 24.177 -21.239 -5.939 1.00 42.53 89 ALA A CA 1
ATOM 672 C C . ALA A 1 89 ? 25.222 -21.545 -4.847 1.00 42.53 89 ALA A C 1
ATOM 674 O O . ALA A 1 89 ? 26.376 -21.827 -5.156 1.00 42.53 89 ALA A O 1
ATOM 675 N N . SER A 1 90 ? 24.757 -21.498 -3.596 1.00 36.78 90 SER A N 1
ATOM 676 C CA . SER A 1 90 ? 25.257 -22.145 -2.374 1.00 36.78 90 SER A CA 1
ATOM 677 C C . SER A 1 90 ? 26.673 -22.742 -2.355 1.00 36.78 90 SER A C 1
ATOM 679 O O . SER A 1 90 ? 26.943 -23.735 -3.031 1.00 36.78 90 SER A O 1
ATOM 681 N N . LYS A 1 91 ? 27.467 -22.312 -1.367 1.00 32.31 91 LYS A N 1
ATOM 682 C CA . LYS A 1 91 ? 27.912 -23.187 -0.270 1.00 32.31 91 LYS A CA 1
ATOM 683 C C . LYS A 1 91 ? 28.220 -22.369 0.978 1.00 32.31 91 LYS A C 1
ATOM 685 O O . LYS A 1 91 ? 28.838 -21.297 0.821 1.00 32.31 91 LYS A O 1
#

Radius of gyration: 17.08 Å; chains: 1; bounding box: 37×36×44 Å